Protein AF-A0AAV8X6R6-F1 (afdb_monomer)

Secondary structure (DSSP, 8-state):
----SSS---SS--HHHHHHHHHHHHHHHHHHHH-TTGGGG--------PPP--SSS-----

Solvent-accessible surface area (backbone atoms only — not comparable to full-atom values): 4310 Å² total; per-residue (Å²): 135,84,76,83,51,64,66,91,73,73,92,74,72,54,70,68,59,49,52,52,48,53,53,55,50,48,59,51,47,53,50,44,70,77,34,79,63,56,68,80,74,63,84,84,87,85,52,65,86,76,86,82,84,67,67,88,83,55,80,80,76,130

pLDDT: mean 85.78, std 14.0, range [50.81, 98.38]

Radius of gyration: 20.07 Å; Cα contacts (8 Å, |Δi|>4): 16; chains: 1; bounding box: 46×33×45 Å

Organism: NCBI:txid1265417

InterPro domains:
  IPR036397 Ribonuclease H superfamily [G3DSA:3.30.420.10] (10-62)
  IPR052709 Transposase-Methyltransferase Hybrid [PTHR46060] (1-60)

Foldseek 3Di:
DADPAPDDDDPDDDPVRVVVVVVVVVVVVVVCVVPVCVVVPDDDDGDGDDDDDDVVPDPDDD

Sequence (62 aa):
MRKVCAKLVPKVLTDDQKARRVETCQERLDTCEDDPAFLDDVITGDESWVFEYDPETKRQRF

Mean predicted aligned error: 8.69 Å

Structure (mmCIF, N/CA/C/O backbone):
data_AF-A0AAV8X6R6-F1
#
_entry.id   AF-A0AAV8X6R6-F1
#
loop_
_atom_site.group_PDB
_atom_site.id
_atom_site.type_symbol
_atom_site.label_atom_id
_atom_site.label_alt_id
_atom_site.label_comp_id
_atom_site.label_asym_id
_atom_site.label_entity_id
_atom_site.label_seq_id
_atom_site.pdbx_PDB_ins_code
_atom_site.Cartn_x
_atom_site.Cartn_y
_atom_site.Cartn_z
_atom_site.occupancy
_atom_site.B_iso_or_equiv
_atom_site.auth_seq_id
_atom_site.auth_comp_id
_atom_site.auth_asym_id
_atom_site.auth_atom_id
_atom_site.pdbx_PDB_model_num
ATOM 1 N N . MET A 1 1 ? 15.16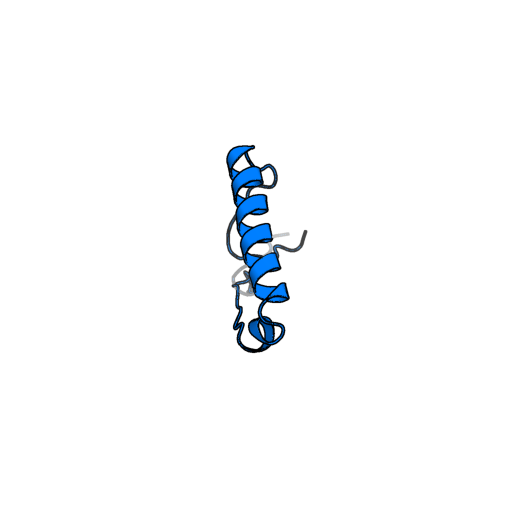6 -12.105 -7.987 1.00 54.38 1 MET A N 1
ATOM 2 C CA . MET A 1 1 ? 14.325 -10.975 -7.529 1.00 54.38 1 MET A CA 1
ATOM 3 C C . MET A 1 1 ? 13.019 -11.040 -8.312 1.00 54.38 1 MET A C 1
ATOM 5 O O . MET A 1 1 ? 13.043 -10.806 -9.512 1.00 54.38 1 MET A O 1
ATOM 9 N N . ARG A 1 2 ? 11.920 -11.482 -7.689 1.00 60.66 2 ARG A N 1
ATOM 10 C CA . ARG A 1 2 ? 10.611 -11.588 -8.354 1.00 60.66 2 ARG A CA 1
ATOM 11 C C . AR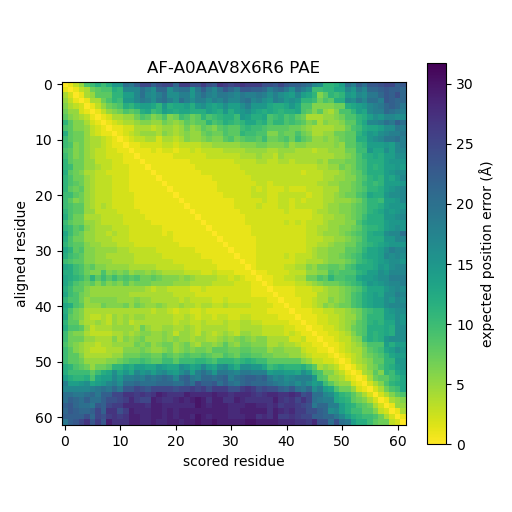G A 1 2 ? 9.965 -10.200 -8.340 1.00 60.66 2 ARG A C 1
ATOM 13 O O . ARG A 1 2 ? 9.814 -9.631 -7.264 1.00 60.66 2 ARG A O 1
ATOM 20 N N . LYS A 1 3 ? 9.656 -9.629 -9.509 1.00 59.56 3 LYS A N 1
ATOM 21 C CA . LYS A 1 3 ? 8.848 -8.402 -9.586 1.00 59.56 3 LYS A CA 1
ATOM 22 C C . LYS A 1 3 ? 7.411 -8.785 -9.235 1.00 59.56 3 LYS A C 1
ATOM 24 O O . LYS A 1 3 ? 6.883 -9.712 -9.836 1.00 59.56 3 LYS A O 1
ATOM 29 N N . VAL A 1 4 ? 6.848 -8.138 -8.218 1.00 63.84 4 VAL A N 1
ATOM 30 C CA . VAL A 1 4 ? 5.496 -8.436 -7.708 1.00 63.84 4 VAL A CA 1
ATOM 31 C C . VAL A 1 4 ? 4.435 -7.563 -8.388 1.00 63.84 4 VAL A C 1
ATOM 33 O O . VAL A 1 4 ? 3.285 -7.967 -8.446 1.00 63.84 4 VAL A O 1
ATOM 36 N N . CYS A 1 5 ? 4.838 -6.425 -8.961 1.00 67.50 5 CYS A N 1
ATOM 37 C CA 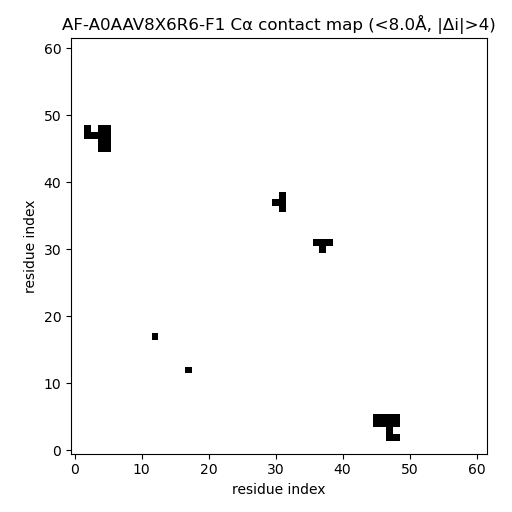. CYS A 1 5 ? 3.953 -5.482 -9.642 1.00 67.50 5 CYS A CA 1
ATOM 38 C C . CYS A 1 5 ? 4.477 -5.149 -11.043 1.00 67.50 5 CYS A C 1
ATOM 40 O O . CYS A 1 5 ? 5.695 -5.109 -11.266 1.00 67.50 5 CYS A O 1
ATOM 42 N N . ALA A 1 6 ? 3.572 -4.835 -11.972 1.00 76.00 6 ALA A N 1
ATOM 43 C CA . ALA A 1 6 ? 3.918 -4.355 -13.311 1.00 76.00 6 ALA A CA 1
ATOM 44 C C . ALA A 1 6 ? 4.570 -2.964 -13.292 1.00 76.00 6 ALA A C 1
ATOM 46 O O . ALA A 1 6 ? 5.380 -2.644 -14.169 1.00 76.00 6 ALA A O 1
ATOM 47 N N . LYS A 1 7 ? 4.246 -2.150 -12.280 1.00 81.44 7 LYS A N 1
ATOM 48 C CA . LYS A 1 7 ? 4.736 -0.776 -12.116 1.00 81.44 7 LYS A CA 1
ATOM 49 C C . LYS A 1 7 ? 6.093 -0.738 -11.408 1.00 81.44 7 LYS A C 1
ATOM 51 O O . LYS A 1 7 ? 6.361 -1.505 -10.484 1.00 81.44 7 LYS A O 1
ATOM 56 N N . LEU A 1 8 ? 6.948 0.202 -11.816 1.00 81.00 8 LEU A N 1
ATOM 57 C CA . LEU A 1 8 ? 8.207 0.489 -11.126 1.00 81.00 8 LEU A CA 1
ATOM 58 C C . LEU A 1 8 ? 7.921 1.303 -9.863 1.00 81.00 8 LEU A C 1
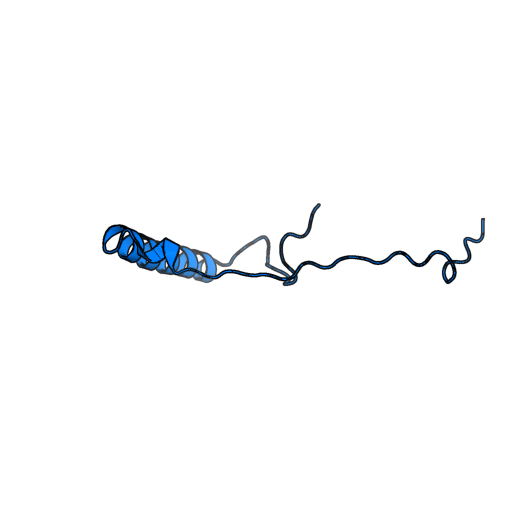ATOM 60 O O . LEU A 1 8 ? 7.606 2.487 -9.938 1.00 81.00 8 LEU A O 1
ATOM 64 N N . VAL A 1 9 ? 8.047 0.664 -8.703 1.00 82.25 9 VAL A N 1
ATOM 65 C CA . VAL A 1 9 ? 7.917 1.328 -7.402 1.00 82.25 9 VAL A CA 1
ATOM 66 C C . VAL A 1 9 ? 9.317 1.628 -6.855 1.00 82.25 9 VAL A C 1
ATOM 68 O O . VAL A 1 9 ? 10.136 0.706 -6.766 1.00 82.25 9 VAL A O 1
ATOM 71 N N . PRO A 1 10 ? 9.629 2.886 -6.490 1.00 87.81 10 PRO A N 1
ATOM 72 C CA . PRO A 1 10 ? 10.890 3.222 -5.841 1.00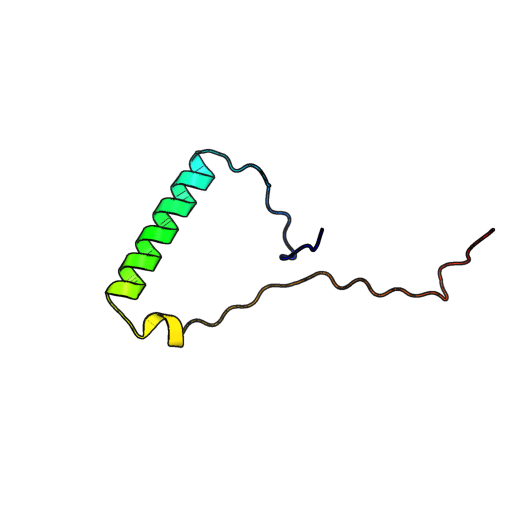 87.81 10 PRO A CA 1
ATOM 73 C C . PRO A 1 10 ? 11.087 2.415 -4.555 1.00 87.81 10 PRO A C 1
ATOM 75 O O . PRO A 1 10 ? 10.188 2.323 -3.723 1.00 87.81 10 PRO A O 1
ATOM 78 N N . LYS A 1 11 ? 12.287 1.854 -4.365 1.00 85.81 11 LYS A N 1
ATOM 79 C CA . LYS A 1 11 ? 12.633 1.153 -3.116 1.00 85.81 11 LYS A CA 1
ATOM 80 C C . LYS A 1 11 ? 12.732 2.120 -1.932 1.00 85.81 11 LYS A C 1
ATOM 82 O O . LYS A 1 11 ? 12.435 1.744 -0.803 1.00 85.81 11 LYS A O 1
ATOM 87 N N . VAL A 1 12 ? 13.186 3.343 -2.194 1.00 93.69 12 VAL A N 1
ATOM 88 C CA . VAL A 1 12 ? 13.311 4.408 -1.200 1.00 93.69 12 VAL A CA 1
ATOM 89 C C . VAL A 1 12 ? 12.201 5.410 -1.465 1.00 93.69 12 VAL A C 1
ATOM 91 O O . VAL A 1 12 ? 12.152 6.009 -2.537 1.00 93.69 12 VAL A O 1
ATOM 94 N N . LEU A 1 13 ? 11.306 5.544 -0.494 1.00 95.06 13 LEU A N 1
ATOM 95 C CA . LEU A 1 13 ? 10.222 6.516 -0.524 1.00 95.06 13 LEU A CA 1
ATOM 96 C C . LEU A 1 13 ? 10.699 7.843 0.067 1.00 95.06 13 LEU A C 1
ATOM 98 O O . LEU A 1 13 ? 11.499 7.846 1.011 1.00 95.06 13 LEU A O 1
ATOM 102 N N . THR A 1 14 ? 10.174 8.951 -0.451 1.00 96.50 14 THR A N 1
ATOM 103 C CA . THR A 1 14 ? 10.313 10.262 0.196 1.00 96.50 14 THR A CA 1
ATOM 104 C C . THR A 1 14 ? 9.534 10.285 1.510 1.00 96.50 14 THR A C 1
ATOM 106 O O . THR A 1 14 ? 8.662 9.443 1.743 1.00 96.50 14 THR A O 1
ATOM 109 N N . ASP A 1 15 ? 9.833 11.239 2.387 1.00 97.56 15 ASP A N 1
ATOM 110 C CA . ASP A 1 15 ? 9.130 11.330 3.669 1.00 97.56 15 ASP A CA 1
ATOM 111 C C . ASP A 1 15 ? 7.640 11.650 3.484 1.00 97.56 15 ASP A C 1
ATOM 113 O O . ASP A 1 15 ? 6.806 11.005 4.117 1.00 97.56 15 ASP A O 1
ATOM 117 N N . ASP A 1 16 ? 7.291 12.490 2.506 1.00 97.81 16 ASP A N 1
ATOM 118 C CA . ASP A 1 16 ? 5.894 12.756 2.134 1.00 97.81 16 ASP A CA 1
ATOM 119 C C . ASP A 1 16 ? 5.163 11.491 1.654 1.00 97.81 16 ASP A C 1
ATOM 121 O O . ASP A 1 16 ? 4.022 11.232 2.036 1.00 97.81 16 ASP A O 1
ATOM 125 N N . GLN A 1 17 ? 5.823 10.647 0.848 1.00 96.50 17 GLN A N 1
ATOM 126 C CA . GLN A 1 17 ? 5.246 9.377 0.390 1.00 96.50 17 GLN A CA 1
ATOM 127 C C . GLN A 1 17 ? 5.008 8.403 1.551 1.00 96.50 17 GLN A C 1
ATOM 129 O O . GLN A 1 17 ? 4.024 7.659 1.539 1.00 96.50 17 GLN A O 1
ATOM 134 N N . LYS A 1 18 ? 5.895 8.390 2.555 1.00 97.00 18 LYS A N 1
ATOM 135 C CA . LYS A 1 18 ? 5.710 7.586 3.771 1.00 97.00 18 LYS A CA 1
ATOM 136 C C . LYS A 1 18 ? 4.549 8.119 4.600 1.00 97.00 18 LYS A C 1
ATOM 138 O O . LYS A 1 18 ? 3.695 7.327 4.985 1.00 97.00 18 LYS A O 1
ATOM 143 N N . ALA A 1 19 ? 4.500 9.432 4.827 1.00 98.06 19 ALA A N 1
ATOM 144 C CA . ALA A 1 19 ? 3.430 10.077 5.579 1.00 98.06 19 ALA A CA 1
ATOM 145 C C . ALA A 1 19 ? 2.064 9.775 4.950 1.00 98.06 19 ALA A C 1
ATOM 147 O O . ALA A 1 19 ? 1.173 9.269 5.628 1.00 98.06 19 ALA A O 1
ATOM 148 N N . ARG A 1 20 ? 1.946 9.935 3.624 1.00 97.81 20 ARG A N 1
ATOM 149 C CA . ARG A 1 20 ? 0.707 9.628 2.901 1.00 97.81 20 ARG A CA 1
ATOM 150 C C . ARG A 1 20 ? 0.311 8.154 2.989 1.00 97.81 20 ARG A C 1
ATOM 152 O O . ARG A 1 20 ? -0.877 7.849 3.080 1.00 97.81 20 ARG A O 1
ATOM 159 N N . ARG A 1 21 ? 1.280 7.227 2.973 1.00 97.19 21 ARG A N 1
ATOM 160 C CA . ARG A 1 21 ? 1.005 5.795 3.197 1.00 97.19 21 ARG A CA 1
ATOM 161 C C . ARG A 1 21 ? 0.442 5.537 4.589 1.00 97.19 21 ARG A C 1
ATOM 163 O O . ARG A 1 21 ? -0.510 4.776 4.683 1.00 97.19 21 ARG A O 1
ATOM 170 N N . VAL A 1 22 ? 1.021 6.132 5.633 1.00 98.12 22 VAL A N 1
ATOM 171 C CA . VAL A 1 22 ? 0.544 5.956 7.016 1.00 98.12 22 VAL A CA 1
ATOM 172 C C . VAL A 1 22 ? -0.882 6.474 7.153 1.00 98.12 22 VAL A C 1
ATOM 174 O O . VAL A 1 22 ? -1.740 5.734 7.615 1.00 98.12 22 VAL A O 1
ATOM 177 N N . GLU A 1 23 ? -1.144 7.686 6.669 1.00 98.38 23 GLU A N 1
ATOM 178 C CA . GLU A 1 23 ? -2.476 8.300 6.681 1.00 98.38 23 GLU A CA 1
ATOM 179 C C . GLU A 1 23 ? -3.515 7.418 5.969 1.00 98.38 23 GLU A C 1
ATOM 181 O O . GLU A 1 23 ? -4.511 7.025 6.565 1.00 98.38 23 GLU A O 1
ATOM 186 N N . THR A 1 24 ? -3.227 6.992 4.733 1.00 97.81 24 THR A N 1
ATOM 187 C CA . THR A 1 24 ? -4.146 6.135 3.958 1.00 97.81 24 THR A CA 1
ATOM 188 C C . THR A 1 24 ? -4.369 4.773 4.630 1.00 97.81 24 THR A C 1
ATOM 190 O O . THR A 1 24 ? -5.446 4.188 4.530 1.00 97.81 24 THR A O 1
ATOM 193 N N . CYS A 1 25 ? -3.338 4.217 5.274 1.00 97.81 25 CYS A N 1
ATOM 194 C CA . CYS A 1 25 ? -3.458 2.958 6.003 1.00 97.81 25 CYS A CA 1
ATOM 195 C C . CYS A 1 25 ? -4.311 3.106 7.264 1.00 97.81 25 CYS A C 1
ATOM 197 O O . CYS A 1 25 ? -5.066 2.184 7.550 1.00 97.81 25 CYS A O 1
ATOM 199 N N . GLN A 1 26 ? -4.211 4.230 7.976 1.00 98.25 26 GLN A N 1
ATOM 200 C CA . GLN A 1 26 ? -5.034 4.497 9.154 1.00 98.25 26 GLN A CA 1
ATOM 201 C C . GLN A 1 26 ? -6.509 4.629 8.767 1.00 98.25 26 GLN A C 1
ATOM 203 O O . GLN A 1 26 ? -7.327 3.896 9.298 1.00 98.25 26 GLN A O 1
ATOM 208 N N . GLU A 1 27 ? -6.827 5.438 7.750 1.00 97.25 27 GLU A N 1
ATOM 209 C CA . GLU A 1 27 ? -8.203 5.590 7.245 1.00 97.25 27 GLU A CA 1
ATOM 210 C C . GLU A 1 27 ? -8.834 4.241 6.857 1.00 97.25 27 GLU A C 1
ATOM 212 O O . GLU A 1 27 ? -9.996 3.960 7.153 1.00 97.25 27 GLU A O 1
ATOM 217 N N . ARG A 1 28 ? -8.052 3.377 6.194 1.00 95.56 28 ARG A N 1
ATOM 218 C CA . ARG A 1 28 ? -8.504 2.029 5.825 1.00 95.56 28 ARG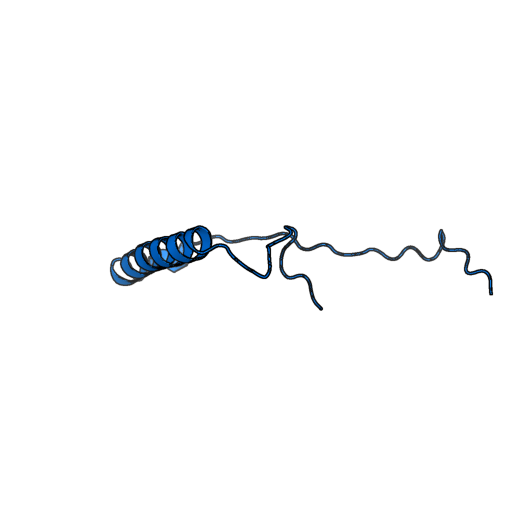 A CA 1
ATOM 219 C C . ARG A 1 28 ? -8.672 1.114 7.031 1.00 95.56 28 ARG A C 1
ATOM 221 O O . ARG A 1 28 ? -9.555 0.268 6.993 1.00 95.56 28 ARG A O 1
ATOM 228 N N . LEU A 1 29 ? -7.819 1.238 8.045 1.00 96.69 29 LEU A N 1
ATOM 229 C CA . LEU A 1 29 ? -7.927 0.441 9.262 1.00 96.69 29 LEU A CA 1
ATOM 230 C C . LEU A 1 29 ? -9.193 0.814 10.028 1.00 96.69 29 LEU A C 1
ATOM 232 O O . LEU A 1 29 ? -9.973 -0.079 10.331 1.00 96.69 29 LEU A O 1
ATOM 236 N N . ASP A 1 30 ? -9.424 2.111 10.230 1.00 97.50 30 ASP A N 1
ATOM 237 C CA . ASP A 1 30 ? -10.614 2.628 10.909 1.00 97.50 30 ASP A CA 1
ATOM 238 C C . ASP A 1 30 ? -11.888 2.132 10.197 1.00 97.50 30 ASP A C 1
ATOM 240 O O . ASP A 1 30 ? -12.801 1.613 10.828 1.00 97.50 30 ASP A O 1
ATOM 244 N N . THR A 1 31 ? -11.899 2.154 8.857 1.00 95.88 31 THR A N 1
ATOM 245 C CA . THR A 1 31 ? -13.017 1.618 8.055 1.00 95.88 31 THR A CA 1
ATOM 246 C C . THR A 1 31 ? -13.243 0.117 8.285 1.00 95.88 31 THR A C 1
ATOM 248 O O . THR A 1 31 ? -14.383 -0.322 8.392 1.00 95.88 31 THR A O 1
ATOM 251 N N . CYS A 1 32 ? -12.175 -0.683 8.359 1.00 95.69 32 CYS A N 1
ATOM 252 C CA . CYS A 1 32 ? -12.278 -2.120 8.637 1.00 95.69 32 CYS A CA 1
ATOM 253 C C . CYS A 1 32 ? -12.736 -2.417 10.075 1.00 95.69 32 CYS A C 1
ATOM 255 O O . CYS A 1 32 ? -13.316 -3.473 10.320 1.00 95.69 32 CYS A O 1
ATOM 257 N N . GLU A 1 33 ? -12.416 -1.543 11.032 1.00 96.06 33 GLU A N 1
ATOM 258 C CA . GLU A 1 33 ? -12.860 -1.671 12.423 1.00 96.06 33 GLU A CA 1
ATOM 259 C C . GLU A 1 33 ? -14.343 -1.308 12.571 1.00 96.06 33 GLU A C 1
ATOM 261 O O . GLU A 1 33 ? -15.073 -2.002 13.283 1.00 96.06 33 GLU A O 1
ATOM 266 N N . ASP A 1 34 ? -14.791 -0.272 11.859 1.00 97.31 34 ASP A N 1
ATOM 267 C CA . ASP A 1 34 ? -16.183 0.182 11.848 1.00 97.31 34 ASP A CA 1
ATOM 268 C C . ASP A 1 34 ? -17.113 -0.781 11.090 1.00 97.31 34 ASP A C 1
ATOM 270 O O . ASP A 1 34 ? -18.251 -1.009 11.513 1.00 97.31 34 ASP A O 1
ATOM 274 N N . ASP A 1 35 ? -16.636 -1.367 9.988 1.00 96.44 35 ASP A N 1
ATOM 275 C CA . ASP A 1 35 ? -17.369 -2.338 9.176 1.00 96.44 35 ASP A CA 1
ATOM 276 C C . ASP A 1 35 ? -16.568 -3.643 8.996 1.00 96.44 35 ASP A C 1
ATOM 278 O O . ASP A 1 35 ? -15.742 -3.762 8.083 1.00 96.44 35 ASP A O 1
ATOM 282 N N . PRO A 1 36 ? -16.846 -4.673 9.820 1.00 92.81 36 PRO A N 1
ATOM 283 C CA . PRO A 1 36 ? -16.179 -5.969 9.724 1.00 92.81 36 PRO A CA 1
ATOM 284 C C . PRO A 1 36 ? -16.384 -6.708 8.393 1.00 92.81 36 PRO A C 1
ATOM 286 O O . PRO A 1 36 ? -15.596 -7.602 8.086 1.00 92.81 36 PRO A O 1
ATOM 289 N N . ALA A 1 37 ? -17.427 -6.378 7.621 1.00 95.19 37 ALA A N 1
ATOM 290 C CA . ALA A 1 37 ? -17.711 -6.998 6.325 1.00 95.19 37 ALA A CA 1
ATOM 291 C C . ALA A 1 37 ? -17.045 -6.258 5.155 1.00 95.19 37 ALA A C 1
ATOM 293 O O . ALA A 1 37 ? -17.030 -6.769 4.038 1.00 95.19 37 ALA A O 1
ATOM 294 N N . PHE A 1 38 ? -16.436 -5.092 5.398 1.00 94.25 38 PHE A N 1
ATOM 295 C CA . PHE A 1 38 ? -15.847 -4.242 4.362 1.00 94.25 38 PHE A CA 1
ATOM 296 C C . PHE A 1 38 ? -14.905 -4.997 3.415 1.00 94.25 38 PHE A C 1
ATOM 298 O O . PHE A 1 38 ? -14.903 -4.760 2.208 1.00 94.25 38 PHE A O 1
ATOM 305 N N . LEU A 1 39 ? -14.094 -5.916 3.950 1.00 95.62 39 LEU A N 1
ATOM 306 C CA . LEU A 1 39 ? -13.128 -6.673 3.154 1.00 95.62 39 LEU A CA 1
ATOM 307 C C . LEU A 1 39 ? -13.768 -7.739 2.256 1.00 95.62 39 LEU A C 1
ATOM 309 O O . LEU A 1 39 ? -13.145 -8.105 1.258 1.00 95.62 39 LEU A O 1
ATOM 313 N N . ASP A 1 40 ? -14.982 -8.200 2.561 1.00 96.31 40 ASP A N 1
ATOM 314 C CA . ASP A 1 40 ? -15.684 -9.207 1.756 1.00 96.31 40 ASP A CA 1
ATOM 315 C C . ASP A 1 40 ? -16.096 -8.647 0.383 1.00 96.31 40 ASP A C 1
ATOM 317 O O . ASP A 1 40 ? -16.145 -9.383 -0.604 1.00 96.31 40 ASP A O 1
ATOM 321 N N . ASP A 1 41 ? -16.288 -7.328 0.295 1.00 95.06 41 ASP A N 1
ATOM 322 C CA . ASP A 1 41 ? -16.647 -6.620 -0.936 1.00 95.06 41 ASP A CA 1
ATOM 323 C C . ASP A 1 41 ? -15.423 -6.119 -1.735 1.00 95.06 41 ASP A C 1
ATOM 325 O O . ASP A 1 41 ? -15.558 -5.552 -2.827 1.00 95.06 41 ASP A O 1
ATOM 329 N N . VAL A 1 42 ? -14.197 -6.320 -1.231 1.00 95.62 42 VAL A N 1
ATOM 330 C CA . VAL A 1 42 ? -12.978 -5.824 -1.887 1.00 95.62 42 VAL A CA 1
ATOM 331 C C . VAL A 1 42 ? -12.560 -6.734 -3.043 1.00 95.62 42 VAL A C 1
ATOM 333 O O . VAL A 1 42 ? -12.024 -7.825 -2.861 1.00 95.62 42 VAL A O 1
ATOM 336 N N . ILE A 1 43 ? -12.676 -6.215 -4.265 1.00 96.31 43 ILE A N 1
ATOM 337 C CA . ILE A 1 43 ? -12.110 -6.832 -5.471 1.00 96.31 43 ILE A CA 1
ATOM 338 C C . ILE A 1 43 ? -10.739 -6.203 -5.764 1.00 96.31 43 ILE A C 1
ATOM 340 O O . ILE A 1 43 ? -10.625 -4.988 -5.924 1.00 96.31 43 ILE A O 1
ATOM 344 N N . THR A 1 44 ? -9.687 -7.025 -5.864 1.00 95.38 44 THR A N 1
ATOM 345 C CA . THR A 1 44 ? -8.311 -6.576 -6.148 1.00 95.38 44 THR A CA 1
ATOM 346 C C . THR A 1 44 ? -7.702 -7.291 -7.353 1.00 95.38 44 THR A C 1
ATOM 348 O O . THR A 1 44 ? -8.033 -8.438 -7.649 1.00 95.38 44 THR A O 1
ATOM 351 N N . GLY A 1 45 ? -6.786 -6.615 -8.045 1.00 92.88 45 GLY A N 1
ATOM 352 C CA . GLY A 1 45 ? -6.031 -7.155 -9.170 1.00 92.88 45 GLY A CA 1
ATOM 353 C C . GLY A 1 45 ? -4.807 -6.293 -9.472 1.00 92.88 45 GLY A C 1
ATOM 354 O O . GLY A 1 45 ? -4.846 -5.074 -9.314 1.00 92.88 45 GLY A O 1
ATOM 355 N N . ASP A 1 46 ? -3.717 -6.932 -9.893 1.00 89.88 46 ASP A N 1
ATOM 356 C CA . ASP A 1 46 ? -2.518 -6.262 -10.400 1.00 89.88 46 ASP A CA 1
ATOM 357 C C . ASP A 1 46 ? -1.887 -7.103 -11.513 1.00 89.88 46 ASP A C 1
ATOM 359 O O . ASP A 1 46 ? -2.094 -8.316 -11.607 1.00 89.88 46 ASP A O 1
ATOM 363 N N . GLU A 1 47 ? -1.114 -6.449 -12.368 1.00 89.31 47 GLU A N 1
ATOM 364 C CA . GLU A 1 47 ? -0.474 -7.074 -13.517 1.00 89.31 47 GLU A CA 1
ATOM 365 C C . GLU A 1 47 ? 0.940 -7.540 -13.155 1.00 89.31 47 GLU A C 1
ATOM 367 O O . GLU A 1 47 ? 1.659 -6.923 -12.366 1.00 89.31 47 GLU A O 1
ATOM 372 N N . SER A 1 48 ? 1.383 -8.633 -13.769 1.00 84.50 48 SER A N 1
ATOM 373 C CA . SER A 1 48 ? 2.761 -9.112 -13.676 1.00 84.50 48 SER A CA 1
ATOM 374 C C . SER A 1 48 ? 3.308 -9.382 -15.068 1.00 84.50 48 SER A C 1
ATOM 376 O O . SER A 1 48 ? 2.637 -9.972 -15.910 1.00 84.50 48 SER A O 1
ATOM 378 N N . TRP A 1 49 ? 4.556 -8.979 -15.302 1.00 83.06 49 TRP A N 1
ATOM 379 C CA . TRP A 1 49 ? 5.242 -9.269 -16.556 1.00 83.06 49 TRP A CA 1
ATOM 380 C C . TRP A 1 49 ? 5.618 -10.750 -16.618 1.00 83.06 49 TRP A C 1
ATOM 382 O O . TRP A 1 49 ? 6.461 -11.213 -15.845 1.00 83.06 49 TRP A O 1
ATOM 392 N N . VAL A 1 50 ? 5.021 -11.476 -17.561 1.00 82.44 50 VAL A N 1
ATOM 393 C CA . VAL A 1 50 ? 5.414 -12.842 -17.916 1.00 82.44 50 VAL A CA 1
ATOM 394 C C . VAL A 1 50 ? 6.275 -12.759 -19.167 1.00 82.44 50 VAL A C 1
ATOM 396 O O . VAL A 1 50 ? 5.841 -12.244 -20.193 1.00 82.44 50 VAL A O 1
ATOM 399 N N . PHE A 1 51 ? 7.522 -13.211 -19.063 1.00 81.88 51 PHE A N 1
ATOM 400 C CA . PHE A 1 51 ? 8.411 -13.264 -20.215 1.00 81.88 51 PHE A CA 1
ATOM 401 C C . PHE A 1 51 ? 8.164 -14.563 -20.977 1.00 81.88 51 PHE A C 1
ATOM 403 O O . PHE A 1 51 ? 8.387 -15.646 -20.435 1.00 81.88 51 PHE A O 1
ATOM 410 N N . GLU A 1 52 ? 7.733 -14.451 -22.227 1.00 82.31 52 GLU A N 1
ATOM 411 C CA . GLU A 1 52 ? 7.699 -15.572 -23.157 1.00 82.31 52 GLU A CA 1
ATOM 412 C C . GLU A 1 52 ? 9.080 -15.722 -23.805 1.00 82.31 52 GLU A C 1
ATOM 414 O O . GLU A 1 52 ? 9.625 -14.780 -24.386 1.00 82.31 52 GLU A O 1
ATOM 419 N N . TYR A 1 53 ? 9.685 -16.898 -23.646 1.00 78.19 53 TYR A N 1
ATOM 420 C CA . TYR A 1 53 ? 10.951 -17.224 -24.289 1.00 78.19 53 TYR A CA 1
ATOM 421 C C . TYR A 1 53 ? 10.667 -17.926 -25.614 1.00 78.19 53 TYR A C 1
ATOM 423 O O . TYR A 1 53 ? 10.268 -19.086 -25.609 1.00 78.19 53 TYR A O 1
ATOM 431 N N . ASP A 1 54 ? 10.906 -17.229 -26.724 1.00 76.06 54 ASP A N 1
ATOM 432 C CA . ASP A 1 54 ? 10.906 -17.817 -28.063 1.00 76.06 54 ASP A CA 1
ATOM 433 C C . ASP A 1 54 ? 12.339 -18.253 -28.452 1.00 76.06 54 ASP A C 1
ATOM 435 O O . ASP A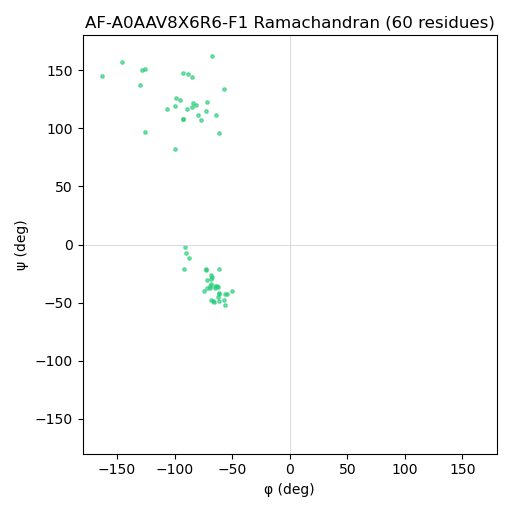 1 54 ? 13.211 -17.402 -28.683 1.00 76.06 54 ASP A O 1
ATOM 439 N N . PRO A 1 55 ? 12.628 -19.568 -28.485 1.00 70.19 55 PRO A N 1
ATOM 440 C CA . PRO A 1 55 ? 13.928 -20.084 -28.893 1.00 70.19 55 PRO A CA 1
ATOM 441 C C . PRO A 1 55 ? 14.194 -19.978 -30.403 1.00 70.19 55 PRO A C 1
ATOM 443 O O . PRO A 1 55 ? 15.363 -19.996 -30.789 1.00 70.19 55 PRO A O 1
ATOM 446 N N . GLU A 1 56 ? 13.179 -19.855 -31.268 1.00 65.81 56 GLU A N 1
ATOM 447 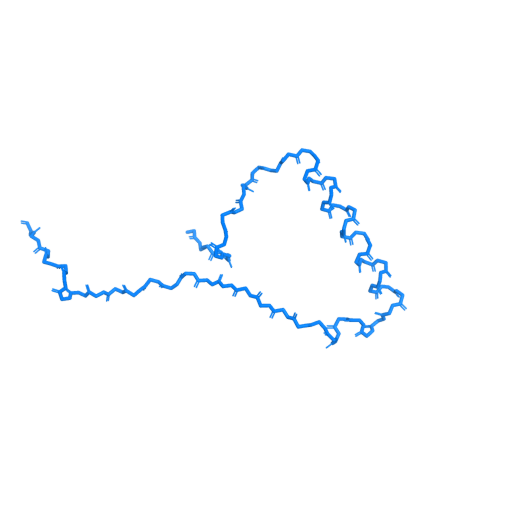C CA . GLU A 1 56 ? 13.375 -19.883 -32.728 1.00 65.81 56 GLU A CA 1
ATOM 448 C C . GLU A 1 56 ? 14.046 -18.605 -33.250 1.00 65.81 56 GLU A C 1
ATOM 450 O O . GLU A 1 56 ? 14.841 -18.644 -34.192 1.00 65.81 56 GLU A O 1
ATOM 455 N N . THR A 1 57 ? 13.814 -17.469 -32.592 1.00 60.66 57 THR A N 1
ATOM 456 C CA . THR A 1 57 ? 14.416 -16.178 -32.961 1.00 60.66 57 THR A CA 1
ATOM 457 C C . THR A 1 57 ? 15.780 -15.924 -32.312 1.00 60.66 57 THR A C 1
ATOM 459 O O . THR A 1 57 ? 16.521 -15.031 -32.740 1.00 60.66 57 THR A O 1
ATOM 462 N N . LYS A 1 58 ? 16.188 -16.736 -31.326 1.00 59.66 58 LYS A N 1
ATOM 463 C CA . LYS A 1 58 ? 17.509 -16.643 -30.685 1.00 59.66 58 LYS A CA 1
ATOM 464 C C . LYS A 1 58 ? 18.481 -17.678 -31.238 1.00 59.66 58 LYS A C 1
ATOM 466 O O . LYS A 1 58 ? 18.793 -18.680 -30.603 1.00 59.66 58 LYS A O 1
ATOM 471 N N . ARG A 1 59 ? 19.082 -17.360 -32.387 1.00 62.88 59 ARG A N 1
ATOM 472 C CA . ARG A 1 59 ? 20.284 -18.053 -32.873 1.00 62.88 59 ARG A CA 1
ATOM 473 C C . ARG A 1 59 ? 21.433 -17.856 -31.872 1.00 62.88 59 ARG A C 1
ATOM 475 O O . ARG A 1 59 ? 22.135 -16.846 -31.924 1.00 62.88 59 ARG A O 1
ATOM 482 N N . GLN A 1 60 ? 21.639 -18.817 -30.973 1.00 63.44 60 GLN A N 1
ATOM 483 C CA . GLN A 1 60 ? 22.856 -18.896 -30.166 1.00 63.44 60 GLN A CA 1
ATOM 484 C C . GLN A 1 60 ? 24.041 -19.143 -31.108 1.00 63.44 60 GLN A C 1
ATOM 486 O O . GLN A 1 60 ? 24.137 -20.187 -31.750 1.00 63.44 60 GLN A O 1
ATOM 491 N N . ARG A 1 61 ? 24.922 -18.149 -31.250 1.00 61.47 61 ARG A N 1
ATOM 492 C CA . ARG A 1 61 ? 26.266 -18.373 -31.790 1.00 61.47 61 ARG A CA 1
ATOM 493 C C . ARG A 1 61 ? 27.155 -18.717 -30.597 1.00 61.47 61 ARG A C 1
ATOM 495 O O . ARG A 1 61 ? 27.244 -17.901 -29.681 1.00 61.47 61 ARG A O 1
ATOM 502 N N . PHE A 1 62 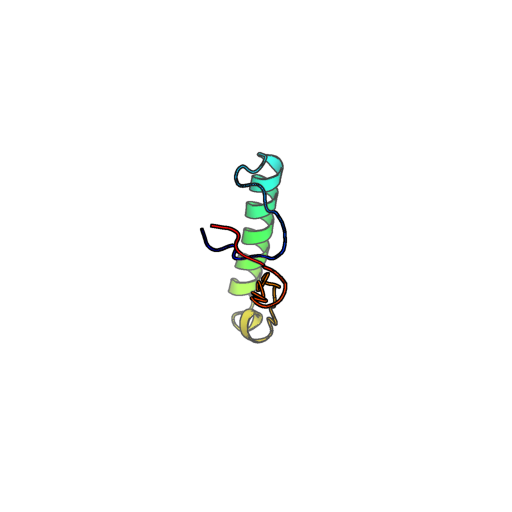? 27.694 -19.935 -30.606 1.00 50.81 62 PHE A N 1
ATOM 503 C CA . PHE A 1 62 ? 28.779 -20.361 -29.720 1.00 50.81 62 PHE A CA 1
ATOM 504 C C . PHE A 1 62 ? 30.053 -19.570 -30.020 1.00 50.81 62 PHE A C 1
ATOM 506 O O . PHE A 1 62 ? 30.238 -19.201 -31.207 1.00 50.81 62 PHE A O 1
#